Protein AF-A0A0E3WUY2-F1 (afdb_monomer_lite)

Foldseek 3Di:
DDQLVLVQVQCVLVPNHGDDSVVSNVVVVQWDDKDFDDDPNHTQWIWTWHDDLADDIDTDDTTGRPVRPPVCVSVVSVVVVVVVVCVSVVHDDPPPPPPDDD

InterPro domains:
  IPR000182 GNAT domain [PF13508] (35-84)
  IPR000182 GNAT domain [PS51186] (1-102)
  IPR016181 Acyl-CoA N-acyltransferase [SSF55729] (3-85)
  IPR053144 Putative Acetyltransferase Butenolide Biosynthesis [PTHR43233] (15-86)

Sequence (102 aa):
MPDVEEYQKLRAEVGWGTKNSEAIRLALNNSLFSIYVMSENNIIDFGRVIGDRGIYLYIQDIIVLPEFQGHGIGKHIMCAVMNYFNFKAGSPLPRSEATGGG

Organism: NCBI:txid1434110

Radius of gyration: 15.59 Å; chains: 1; bounding box: 39×24×40 Å

pLDDT: mean 90.4, std 14.83, range [40.31, 98.56]

Secondary structure (DSSP, 8-state):
---HHHHHHHHHHTT-----HHHHHHHHHT-SEEE--EETTEE-EEEEEEE-SSS-EEEEEEEE-GGGTTSSHHHHHHHHHHHHHHHHHTS--PPP------

Structure (mmCIF, N/CA/C/O backbone):
data_AF-A0A0E3WUY2-F1
#
_entry.id   AF-A0A0E3WUY2-F1
#
loop_
_atom_site.group_PDB
_atom_site.id
_atom_site.type_symbol
_atom_site.label_atom_id
_atom_site.label_alt_id
_atom_site.label_comp_id
_atom_site.label_asym_id
_atom_site.label_entity_id
_atom_site.label_seq_id
_atom_site.pdbx_PDB_ins_code
_atom_site.Cartn_x
_atom_site.Cartn_y
_atom_site.Cartn_z
_atom_site.occupancy
_atom_site.B_iso_or_equiv
_atom_site.auth_seq_id
_atom_site.auth_comp_id
_atom_site.auth_asym_id
_atom_site.auth_atom_id
_atom_site.pdbx_PDB_model_num
ATOM 1 N N . MET A 1 1 ? 5.801 6.011 3.808 1.00 94.25 1 MET A N 1
ATOM 2 C CA . MET A 1 1 ? 5.447 4.577 3.871 1.00 94.25 1 MET A CA 1
ATOM 3 C C . MET A 1 1 ? 5.147 4.297 5.332 1.00 94.25 1 MET A C 1
ATOM 5 O O . MET A 1 1 ? 5.903 4.843 6.131 1.00 94.25 1 MET A O 1
ATOM 9 N N . PRO A 1 2 ? 4.100 3.532 5.681 1.00 96.06 2 PRO A N 1
ATOM 10 C CA . PRO A 1 2 ? 3.913 3.060 7.047 1.00 96.06 2 PRO A CA 1
ATOM 11 C C . PRO A 1 2 ? 5.115 2.236 7.502 1.00 96.06 2 PRO A C 1
ATOM 13 O O . PRO A 1 2 ? 5.780 1.596 6.678 1.00 96.06 2 PRO A O 1
ATOM 16 N N . ASP A 1 3 ? 5.368 2.206 8.800 1.00 96.94 3 ASP A N 1
ATOM 17 C CA . ASP A 1 3 ? 6.223 1.185 9.383 1.00 96.94 3 ASP A CA 1
ATOM 18 C C . ASP A 1 3 ? 5.508 -0.182 9.464 1.00 96.94 3 ASP A C 1
ATOM 20 O O . ASP A 1 3 ? 4.378 -0.381 9.000 1.00 96.94 3 ASP A O 1
ATOM 24 N N . VAL A 1 4 ? 6.209 -1.179 10.006 1.00 97.94 4 VAL A N 1
ATOM 25 C CA . VAL A 1 4 ? 5.690 -2.548 10.114 1.00 97.94 4 VAL A CA 1
ATOM 26 C C . VAL A 1 4 ? 4.470 -2.620 11.033 1.00 97.94 4 VAL A C 1
ATOM 28 O O . VAL A 1 4 ? 3.549 -3.387 10.748 1.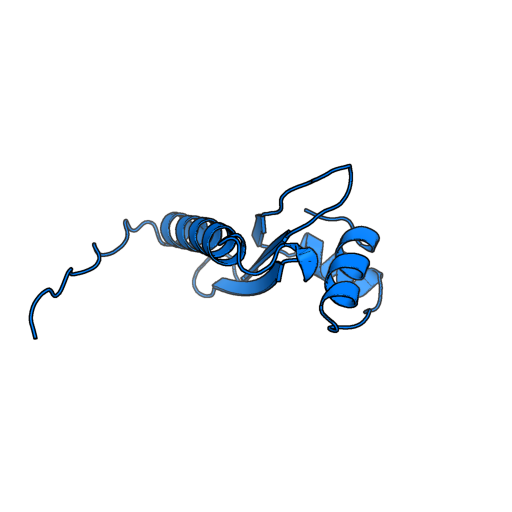00 97.94 4 VAL A O 1
ATOM 31 N N . GLU A 1 5 ? 4.466 -1.864 12.127 1.00 97.06 5 GLU A N 1
ATOM 32 C CA . GLU A 1 5 ? 3.402 -1.894 13.125 1.00 97.06 5 GLU A CA 1
ATOM 33 C C . GLU A 1 5 ? 2.150 -1.191 12.594 1.00 97.06 5 GLU A C 1
ATOM 35 O O . GLU A 1 5 ? 1.054 -1.748 12.655 1.00 97.06 5 GLU A O 1
ATOM 40 N N . GLU A 1 6 ? 2.317 -0.019 11.985 1.00 97.31 6 GLU A N 1
ATOM 41 C CA . GLU A 1 6 ? 1.251 0.733 11.326 1.00 97.31 6 GLU A CA 1
ATOM 42 C C . GLU A 1 6 ? 0.587 -0.092 10.215 1.00 97.31 6 GLU A C 1
ATOM 44 O O . GLU A 1 6 ? -0.640 -0.197 10.151 1.00 97.31 6 GLU A O 1
ATOM 49 N N . TYR A 1 7 ? 1.379 -0.760 9.370 1.00 97.62 7 TYR A N 1
ATOM 50 C CA . TYR A 1 7 ? 0.837 -1.619 8.319 1.00 97.62 7 TYR A CA 1
ATOM 51 C C . TYR A 1 7 ? 0.131 -2.865 8.875 1.00 97.62 7 TYR A C 1
ATOM 53 O O . TYR A 1 7 ? -0.894 -3.282 8.331 1.00 97.62 7 TYR A O 1
ATOM 61 N N . GLN A 1 8 ? 0.630 -3.465 9.964 1.00 97.19 8 GLN A N 1
ATOM 62 C CA . GLN A 1 8 ? -0.083 -4.563 10.630 1.00 97.19 8 GLN A CA 1
ATOM 63 C C . GLN A 1 8 ? -1.434 -4.114 11.180 1.00 97.19 8 GLN A C 1
ATOM 65 O O . GLN A 1 8 ? -2.417 -4.830 10.978 1.00 97.19 8 GLN A O 1
ATOM 70 N N . LYS A 1 9 ? -1.492 -2.939 11.819 1.00 96.25 9 LYS A N 1
ATOM 71 C CA . L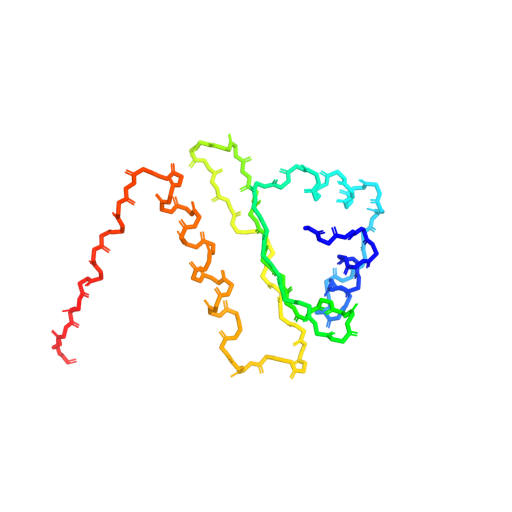YS A 1 9 ? -2.737 -2.351 12.330 1.00 96.25 9 LYS A CA 1
ATOM 72 C C . LYS A 1 9 ? -3.744 -2.161 11.200 1.00 96.25 9 LYS A C 1
ATOM 74 O O . LYS A 1 9 ? -4.822 -2.740 11.255 1.00 96.25 9 LYS A O 1
ATOM 79 N N . LEU A 1 10 ? -3.349 -1.495 10.114 1.00 97.38 10 LEU A N 1
ATOM 80 C CA . LEU A 1 10 ? -4.206 -1.285 8.939 1.00 97.38 10 LEU A CA 1
ATOM 81 C C . LEU A 1 10 ? -4.810 -2.584 8.396 1.00 97.38 10 LEU A C 1
ATOM 83 O O . LEU A 1 10 ? -6.003 -2.646 8.113 1.00 97.38 10 LEU A O 1
ATOM 87 N N . ARG A 1 11 ? -3.997 -3.639 8.259 1.00 97.25 11 ARG A N 1
ATOM 88 C CA . ARG A 1 11 ? -4.470 -4.951 7.795 1.00 97.25 11 ARG A CA 1
ATOM 89 C C . ARG A 1 11 ? -5.444 -5.603 8.769 1.00 97.25 11 ARG A C 1
ATOM 91 O O . ARG A 1 11 ? -6.394 -6.244 8.324 1.00 97.25 11 ARG A O 1
ATOM 98 N N . ALA A 1 12 ? -5.181 -5.501 10.069 1.00 96.62 12 ALA A N 1
ATOM 99 C CA . ALA A 1 12 ? -6.035 -6.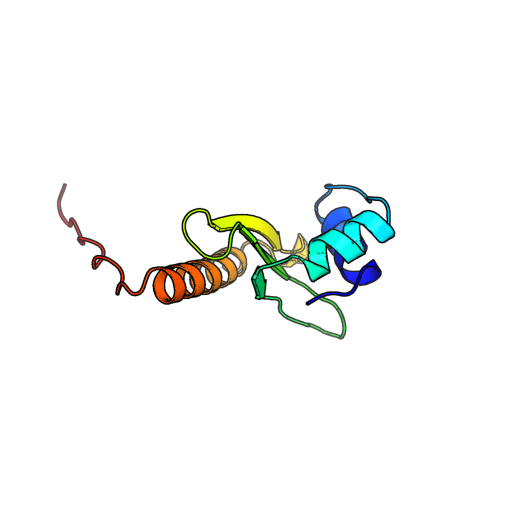083 11.094 1.00 96.62 12 ALA A CA 1
ATOM 100 C C . ALA A 1 12 ? -7.424 -5.427 11.094 1.00 96.62 12 ALA A C 1
ATOM 102 O O . ALA A 1 12 ? -8.418 -6.150 11.068 1.00 96.62 12 ALA A O 1
ATOM 103 N N . GLU A 1 13 ? -7.485 -4.096 11.007 1.00 96.12 13 GLU A N 1
ATOM 104 C CA . GLU A 1 13 ? -8.737 -3.322 11.011 1.00 96.12 13 GLU A CA 1
ATOM 105 C C . GLU A 1 13 ? -9.671 -3.654 9.837 1.00 96.12 13 GLU A C 1
ATOM 107 O O . GLU A 1 13 ? -10.892 -3.594 9.963 1.00 96.12 13 GLU A O 1
ATOM 112 N N . VAL A 1 14 ? -9.120 -4.063 8.689 1.00 96.06 14 VAL A N 1
ATOM 113 C CA . VAL A 1 14 ? -9.916 -4.511 7.528 1.00 96.06 14 VAL A CA 1
ATOM 114 C C . VAL A 1 14 ? -10.057 -6.033 7.425 1.00 96.06 14 VAL A C 1
ATOM 116 O O . VAL A 1 14 ? -10.459 -6.559 6.388 1.00 96.06 14 VAL A O 1
ATOM 119 N N . GLY A 1 15 ? -9.718 -6.770 8.487 1.00 96.56 15 GLY A N 1
ATOM 120 C CA . GLY A 1 15 ? -9.914 -8.219 8.566 1.00 96.56 15 GLY A CA 1
ATOM 121 C C . GLY A 1 15 ? -8.929 -9.057 7.742 1.00 96.56 15 GLY A C 1
ATOM 122 O O . GLY A 1 15 ? -9.169 -10.238 7.507 1.00 96.56 15 GLY A O 1
ATOM 123 N N . TRP A 1 16 ? -7.803 -8.490 7.300 1.00 96.06 16 TRP A N 1
ATOM 124 C CA . TRP A 1 16 ? -6.779 -9.204 6.516 1.00 96.06 16 TRP A CA 1
ATOM 125 C C . TRP A 1 16 ? -5.747 -9.948 7.374 1.00 96.06 16 TRP A C 1
ATOM 127 O O . TRP A 1 16 ? -4.850 -10.613 6.831 1.00 96.06 16 TRP A O 1
ATOM 137 N N . GLY A 1 17 ? -5.853 -9.812 8.698 1.00 94.31 17 GLY A N 1
ATOM 138 C CA . GLY A 1 17 ? -4.980 -10.438 9.684 1.00 94.31 17 GLY A CA 1
ATOM 139 C C . GLY A 1 17 ? -3.530 -9.945 9.645 1.00 94.31 17 GLY A C 1
ATOM 140 O O . GLY A 1 17 ? -3.122 -9.120 8.818 1.00 94.31 17 GLY A O 1
ATOM 141 N N . THR A 1 18 ? -2.722 -10.490 10.551 1.00 92.69 18 THR A N 1
ATOM 142 C CA . THR A 1 18 ? -1.300 -10.159 10.679 1.00 92.69 18 THR A CA 1
ATOM 143 C C . THR A 1 18 ? -0.424 -11.062 9.807 1.00 92.69 18 THR A C 1
ATOM 145 O O . THR A 1 18 ? -0.834 -12.119 9.316 1.00 92.69 18 THR A O 1
ATOM 148 N N . LYS A 1 19 ? 0.810 -10.619 9.565 1.00 95.00 19 LYS A N 1
ATOM 149 C CA . LYS A 1 19 ? 1.852 -11.379 8.862 1.00 95.00 19 LYS A CA 1
ATOM 150 C C . LYS A 1 19 ? 3.162 -11.247 9.632 1.00 95.00 19 LYS A C 1
ATOM 152 O O . LYS A 1 19 ? 3.298 -10.382 10.490 1.00 95.00 19 LYS A O 1
ATOM 157 N N . ASN A 1 20 ? 4.128 -12.100 9.306 1.00 97.38 20 ASN A N 1
ATOM 158 C CA . ASN A 1 20 ? 5.471 -12.015 9.867 1.00 97.38 20 ASN A CA 1
ATOM 159 C C . ASN A 1 20 ? 6.088 -10.620 9.614 1.00 97.38 20 ASN A C 1
ATOM 161 O O . ASN A 1 20 ? 6.092 -10.141 8.478 1.00 97.38 20 ASN A O 1
ATOM 165 N N . SER A 1 21 ? 6.622 -9.997 10.668 1.00 97.62 21 SER A N 1
ATOM 166 C CA . SER A 1 21 ? 7.159 -8.630 10.644 1.00 97.62 21 SER A CA 1
ATOM 167 C C . SER A 1 21 ? 8.304 -8.434 9.648 1.00 97.62 21 SER A C 1
ATOM 169 O O . SER A 1 21 ? 8.358 -7.404 8.979 1.00 97.62 21 SER A O 1
ATOM 171 N N . GLU A 1 22 ? 9.182 -9.425 9.483 1.00 98.19 22 GLU A N 1
ATOM 172 C CA . GLU A 1 22 ? 10.283 -9.351 8.516 1.00 98.19 22 GLU A CA 1
ATOM 173 C C . GLU A 1 22 ? 9.781 -9.420 7.076 1.00 98.19 22 GLU A C 1
ATOM 175 O O . GLU A 1 22 ? 10.233 -8.661 6.217 1.00 98.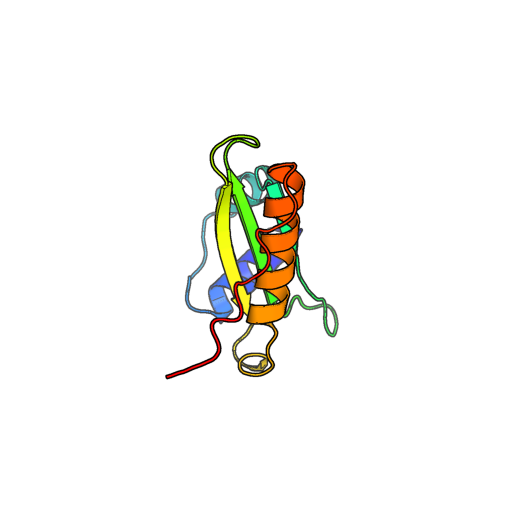19 22 GLU A O 1
ATOM 180 N N . ALA A 1 23 ? 8.785 -10.270 6.815 1.00 97.88 23 ALA A N 1
ATOM 181 C CA . ALA A 1 23 ? 8.143 -10.333 5.506 1.00 97.88 23 ALA A CA 1
ATOM 182 C C . ALA A 1 23 ? 7.439 -9.011 5.157 1.00 97.88 23 ALA A C 1
ATOM 184 O O . ALA A 1 23 ? 7.523 -8.551 4.018 1.00 97.88 23 ALA A O 1
ATOM 185 N N . ILE A 1 24 ? 6.789 -8.372 6.136 1.00 98.19 24 ILE A N 1
ATOM 186 C CA . ILE A 1 24 ? 6.193 -7.042 5.965 1.00 98.19 24 ILE A CA 1
ATOM 187 C C . ILE A 1 24 ? 7.272 -6.006 5.659 1.00 98.19 24 ILE A C 1
ATOM 189 O O . ILE A 1 24 ? 7.156 -5.297 4.663 1.00 98.19 24 ILE A O 1
ATOM 193 N N . ARG A 1 25 ? 8.333 -5.940 6.471 1.00 98.44 25 ARG A N 1
ATOM 194 C CA . ARG A 1 25 ? 9.442 -4.997 6.280 1.00 98.44 25 ARG A CA 1
ATOM 195 C C . ARG A 1 25 ? 10.024 -5.102 4.872 1.00 98.44 25 ARG A C 1
ATOM 197 O O . ARG A 1 25 ? 10.188 -4.092 4.191 1.00 98.44 25 ARG A O 1
ATOM 204 N N . LEU A 1 26 ? 10.276 -6.328 4.409 1.00 98.31 26 LEU A N 1
ATOM 205 C CA . LEU A 1 26 ? 10.757 -6.593 3.056 1.00 98.31 26 LEU A CA 1
ATOM 206 C C . LEU A 1 26 ? 9.750 -6.138 1.987 1.00 98.31 26 LEU A C 1
ATOM 208 O O . LEU A 1 26 ? 10.136 -5.492 1.014 1.00 98.31 26 LEU A O 1
ATOM 212 N N . ALA A 1 27 ? 8.464 -6.452 2.158 1.00 97.88 27 ALA A N 1
ATOM 213 C CA . ALA A 1 27 ? 7.420 -6.074 1.208 1.00 97.88 27 ALA A CA 1
ATOM 214 C C . ALA A 1 27 ? 7.260 -4.549 1.088 1.00 97.88 27 ALA A C 1
ATOM 216 O O . ALA A 1 27 ? 7.145 -4.031 -0.025 1.00 97.88 27 ALA A O 1
ATOM 217 N N . LEU A 1 28 ? 7.280 -3.826 2.211 1.00 98.06 28 LEU A N 1
ATOM 218 C CA . LEU A 1 28 ? 7.186 -2.366 2.237 1.00 98.06 28 LEU A CA 1
ATOM 219 C C . LEU A 1 28 ? 8.417 -1.724 1.581 1.00 98.06 28 LEU A C 1
ATOM 221 O O . LEU A 1 28 ? 8.255 -0.874 0.708 1.00 98.06 28 LEU A O 1
ATOM 225 N N . ASN A 1 29 ? 9.628 -2.201 1.893 1.00 97.81 29 ASN A N 1
ATOM 226 C CA . ASN A 1 29 ? 10.868 -1.708 1.277 1.00 97.81 29 ASN A CA 1
ATOM 227 C C . ASN A 1 29 ? 10.924 -1.926 -0.244 1.00 97.81 29 ASN A C 1
ATOM 229 O O . ASN A 1 29 ? 11.491 -1.107 -0.963 1.00 97.81 29 ASN A O 1
ATOM 233 N N . ASN A 1 30 ? 10.324 -3.009 -0.743 1.00 97.62 30 ASN A N 1
ATOM 234 C CA . ASN A 1 30 ? 10.287 -3.325 -2.175 1.00 97.62 30 ASN A CA 1
ATOM 235 C C . ASN A 1 30 ? 9.109 -2.682 -2.923 1.00 97.62 30 ASN A C 1
ATOM 237 O O . ASN A 1 30 ? 8.922 -2.924 -4.117 1.00 97.62 30 ASN A O 1
ATOM 241 N N . SER A 1 31 ? 8.299 -1.871 -2.246 1.00 98.19 31 SER A N 1
ATOM 242 C CA . SER A 1 31 ? 7.159 -1.210 -2.876 1.00 98.19 31 SER A CA 1
ATOM 243 C C . SER A 1 31 ? 7.603 -0.050 -3.760 1.00 98.19 31 SER A C 1
ATOM 245 O O . SER A 1 31 ? 8.598 0.624 -3.501 1.00 98.19 31 SER A O 1
ATOM 247 N N . LEU A 1 32 ? 6.859 0.179 -4.839 1.00 97.56 32 LEU A N 1
ATOM 248 C CA . LEU A 1 32 ? 7.205 1.178 -5.849 1.00 97.56 32 LEU A CA 1
ATOM 249 C C . LEU A 1 32 ? 6.606 2.550 -5.557 1.00 97.56 32 LEU A C 1
ATOM 251 O O . LEU A 1 32 ? 7.190 3.573 -5.919 1.00 97.56 32 LEU A O 1
ATOM 255 N N . PHE A 1 33 ? 5.428 2.557 -4.944 1.00 97.69 33 PHE A N 1
ATOM 256 C CA . PHE A 1 33 ? 4.697 3.753 -4.564 1.00 97.69 33 PHE A CA 1
ATOM 257 C C . PHE A 1 33 ? 3.739 3.423 -3.423 1.00 97.69 33 PHE A C 1
ATOM 259 O O . PHE A 1 33 ? 3.206 2.313 -3.348 1.00 97.69 33 PHE A O 1
ATOM 266 N N . SER A 1 34 ? 3.516 4.398 -2.548 1.00 97.94 34 SER A N 1
ATOM 267 C CA . SER A 1 34 ? 2.486 4.330 -1.521 1.00 97.94 34 SER A CA 1
ATOM 268 C C . SER A 1 34 ? 1.888 5.704 -1.267 1.00 97.94 34 SER A C 1
ATOM 270 O O . SER A 1 34 ? 2.617 6.695 -1.322 1.00 97.94 34 SER A O 1
ATOM 272 N N . ILE A 1 35 ? 0.621 5.744 -0.881 1.00 98.25 35 ILE A N 1
ATOM 273 C CA . ILE A 1 35 ? -0.067 6.941 -0.400 1.00 98.25 35 ILE A CA 1
ATOM 274 C C . ILE A 1 35 ? -0.845 6.601 0.868 1.00 98.25 35 ILE A C 1
ATOM 276 O O . ILE A 1 35 ? -1.333 5.483 1.003 1.00 98.25 35 ILE A O 1
ATOM 280 N N . TYR A 1 36 ? -0.918 7.551 1.792 1.00 97.38 36 TYR A N 1
ATOM 281 C CA . TYR A 1 36 ? -1.754 7.475 2.981 1.00 97.38 36 TYR A CA 1
ATOM 282 C C . TYR A 1 36 ? -2.001 8.868 3.556 1.00 97.38 36 TYR A C 1
ATOM 284 O O . TYR A 1 36 ? -1.249 9.809 3.284 1.00 97.38 36 TYR A O 1
ATOM 292 N N . VAL A 1 37 ? -3.027 8.963 4.387 1.00 94.81 37 VAL A N 1
ATOM 293 C CA . VAL A 1 37 ? -3.435 10.118 5.171 1.00 94.81 37 VAL A CA 1
ATOM 294 C C . VAL A 1 37 ? -3.267 9.785 6.648 1.00 94.81 37 VAL A C 1
ATOM 296 O O . VAL A 1 37 ? -3.689 8.730 7.122 1.00 94.81 37 VAL A O 1
ATOM 299 N N . MET A 1 38 ? -2.654 10.722 7.369 1.00 93.12 38 MET A N 1
ATOM 300 C CA . MET A 1 38 ? -2.563 10.704 8.824 1.00 93.12 38 MET A CA 1
ATOM 301 C C . MET A 1 38 ? -3.698 11.542 9.413 1.00 93.12 38 MET A C 1
ATOM 303 O O . MET A 1 38 ? -3.876 12.694 9.017 1.00 93.12 38 MET A O 1
ATOM 307 N N . SER A 1 39 ? -4.412 10.996 10.390 1.00 90.62 39 SER A N 1
ATOM 308 C CA . SER A 1 39 ? -5.353 11.723 11.241 1.00 90.62 39 SER A CA 1
ATOM 309 C C . SER A 1 39 ? -5.055 11.384 12.695 1.00 90.62 39 SER A C 1
ATOM 311 O O . SER A 1 39 ? -4.945 10.208 13.030 1.00 90.62 39 SER A O 1
ATOM 313 N N . GLU A 1 40 ? -4.867 12.398 13.543 1.00 89.44 40 GLU A N 1
ATOM 314 C CA . GLU A 1 40 ? -4.597 12.224 14.983 1.00 89.44 40 GLU A CA 1
ATOM 315 C C . GLU A 1 40 ? -3.524 11.159 15.283 1.00 89.44 40 GLU A C 1
ATOM 317 O O . GLU A 1 40 ? -3.694 10.281 16.124 1.00 89.44 40 GLU A O 1
ATOM 322 N N . ASN A 1 41 ? -2.408 11.222 14.549 1.00 89.06 41 ASN A N 1
ATOM 323 C CA . ASN A 1 41 ? -1.268 10.303 14.645 1.00 89.06 41 ASN A CA 1
ATOM 324 C C . ASN A 1 41 ? -1.534 8.855 14.191 1.00 89.06 41 ASN A C 1
ATOM 326 O O . ASN A 1 41 ? -0.661 8.010 14.368 1.00 89.06 41 ASN A O 1
ATOM 330 N N . ASN A 1 42 ? -2.665 8.573 13.544 1.00 91.81 42 ASN A N 1
ATOM 331 C CA . ASN A 1 42 ? -2.965 7.270 12.954 1.00 91.81 42 ASN A CA 1
ATOM 332 C C . ASN A 1 42 ? -3.105 7.361 11.436 1.00 91.81 42 ASN A C 1
ATOM 334 O O . ASN A 1 42 ? -3.608 8.348 10.899 1.00 91.81 42 ASN A O 1
ATOM 338 N N . ILE A 1 43 ? -2.696 6.304 10.740 1.00 97.06 43 ILE A N 1
ATOM 339 C CA . ILE A 1 43 ? -2.992 6.160 9.318 1.00 97.06 43 ILE A CA 1
ATOM 340 C C . ILE A 1 43 ? -4.444 5.705 9.164 1.00 97.06 43 ILE A C 1
ATOM 342 O O . ILE A 1 43 ? -4.817 4.669 9.708 1.00 97.06 43 ILE A O 1
ATOM 346 N N . ILE A 1 44 ? -5.241 6.455 8.400 1.00 96.62 44 ILE A N 1
ATOM 347 C CA . ILE A 1 44 ? -6.672 6.159 8.192 1.00 96.62 44 ILE A CA 1
ATOM 348 C C . ILE A 1 44 ? -6.974 5.501 6.839 1.00 96.62 44 ILE A C 1
ATOM 350 O O . ILE A 1 44 ? -8.041 4.916 6.635 1.00 96.62 44 ILE A O 1
ATOM 354 N N . ASP A 1 45 ? -6.035 5.592 5.901 1.00 97.56 45 ASP A N 1
ATOM 355 C CA . ASP A 1 45 ? -6.128 5.006 4.572 1.00 97.56 45 ASP A CA 1
ATOM 356 C C . ASP A 1 45 ? -4.740 4.571 4.076 1.00 97.56 45 ASP A C 1
ATOM 358 O O . ASP A 1 45 ? -3.710 5.023 4.569 1.00 97.56 45 ASP A O 1
ATOM 362 N N . PHE A 1 46 ? -4.679 3.641 3.129 1.00 98.44 46 PHE A N 1
ATOM 363 C CA . PHE A 1 46 ? -3.409 3.208 2.562 1.00 98.44 46 PHE A CA 1
ATOM 364 C C . PHE A 1 46 ? -3.575 2.662 1.149 1.00 98.44 46 PHE A C 1
ATOM 366 O O . PHE A 1 46 ? -4.350 1.740 0.903 1.00 98.44 46 PHE A O 1
ATOM 373 N N . GLY A 1 47 ? -2.803 3.212 0.219 1.00 98.38 47 GLY A N 1
ATOM 374 C CA . GLY A 1 47 ? -2.621 2.691 -1.128 1.00 98.38 47 GLY A CA 1
ATOM 375 C C . GLY A 1 47 ? -1.187 2.240 -1.343 1.00 98.38 47 GLY A C 1
ATOM 376 O O . GLY A 1 47 ? -0.263 2.969 -0.981 1.00 98.38 47 GLY A O 1
ATOM 377 N N . ARG A 1 48 ? -0.977 1.083 -1.979 1.00 98.56 48 ARG A N 1
ATOM 378 C CA . ARG A 1 48 ? 0.365 0.575 -2.298 1.00 98.56 48 ARG A CA 1
ATOM 379 C C . ARG A 1 48 ? 0.442 -0.064 -3.675 1.00 98.56 48 ARG A C 1
ATOM 381 O O . ARG A 1 48 ? -0.423 -0.844 -4.066 1.00 98.56 48 ARG A O 1
ATOM 388 N N . VAL A 1 49 ? 1.535 0.227 -4.373 1.00 98.44 49 VAL A N 1
ATOM 389 C CA . VAL A 1 49 ? 1.878 -0.327 -5.685 1.00 98.44 49 VAL A CA 1
ATOM 390 C C . VAL A 1 49 ? 3.160 -1.144 -5.593 1.00 98.44 49 VAL A C 1
ATOM 392 O O . VAL A 1 49 ? 4.145 -0.713 -4.986 1.00 98.44 49 VAL A O 1
ATOM 395 N N . ILE A 1 50 ? 3.169 -2.286 -6.275 1.00 98.31 50 ILE A N 1
ATOM 396 C CA . ILE A 1 50 ? 4.348 -3.135 -6.490 1.00 98.31 50 ILE A CA 1
ATOM 397 C C . ILE A 1 50 ? 4.550 -3.395 -7.987 1.00 98.31 50 ILE A C 1
ATOM 399 O O . ILE A 1 50 ? 3.681 -3.075 -8.797 1.00 98.31 50 ILE A O 1
ATOM 403 N N . GLY A 1 51 ? 5.684 -3.979 -8.367 1.00 96.38 51 GLY A N 1
ATOM 404 C CA . GLY A 1 51 ? 5.943 -4.331 -9.760 1.00 96.38 51 GLY A CA 1
ATOM 405 C C . GLY A 1 51 ? 7.423 -4.398 -10.110 1.00 96.38 51 GLY A C 1
ATOM 406 O O . GLY A 1 51 ? 8.285 -4.381 -9.232 1.00 96.38 51 GLY A O 1
ATOM 407 N N . ASP A 1 52 ? 7.706 -4.410 -11.407 1.00 94.81 52 ASP A N 1
ATOM 408 C CA . ASP A 1 52 ? 9.053 -4.536 -11.979 1.00 94.81 52 ASP A CA 1
ATOM 409 C C . ASP A 1 52 ? 9.689 -3.192 -12.384 1.00 94.81 52 ASP A C 1
ATOM 411 O O . ASP A 1 52 ? 10.773 -3.161 -12.962 1.00 94.81 52 ASP A O 1
ATOM 415 N N . ARG A 1 53 ? 9.033 -2.070 -12.051 1.00 88.94 53 ARG A N 1
ATOM 416 C CA . ARG A 1 53 ? 9.447 -0.691 -12.390 1.00 88.94 53 ARG A CA 1
ATOM 417 C C . ARG A 1 53 ? 9.392 -0.362 -13.888 1.00 88.94 53 ARG A C 1
ATOM 419 O O . ARG A 1 53 ? 9.830 0.730 -14.250 1.00 88.94 53 ARG A O 1
ATOM 426 N N . GLY A 1 54 ? 8.849 -1.250 -14.717 1.00 86.69 54 GLY A N 1
ATOM 427 C CA . GLY A 1 54 ? 8.743 -1.085 -16.159 1.00 86.69 54 GLY A CA 1
ATOM 428 C C . GLY A 1 54 ? 7.381 -1.532 -16.671 1.00 86.69 54 GLY A C 1
ATOM 429 O O . GLY A 1 54 ? 6.467 -0.721 -16.777 1.00 86.69 54 GLY A O 1
ATOM 430 N N . ILE A 1 55 ? 7.267 -2.812 -17.015 1.00 89.38 55 ILE A N 1
ATOM 431 C CA . ILE A 1 55 ? 6.140 -3.354 -17.778 1.00 89.38 55 ILE A CA 1
ATOM 432 C C . ILE A 1 55 ? 4.957 -3.672 -16.864 1.00 89.38 55 ILE A C 1
ATOM 434 O O . ILE A 1 55 ? 3.815 -3.364 -17.200 1.00 89.38 55 ILE A O 1
ATOM 438 N N . TYR A 1 56 ? 5.219 -4.281 -15.708 1.00 93.88 56 TYR A N 1
ATOM 439 C CA . TYR A 1 56 ? 4.177 -4.782 -14.823 1.00 93.88 56 TYR A CA 1
ATOM 440 C C . TYR A 1 56 ? 4.123 -3.979 -13.531 1.00 93.88 56 TYR A C 1
ATOM 442 O O . TYR A 1 56 ? 5.016 -4.054 -12.684 1.00 93.88 56 TYR A O 1
ATOM 450 N N . LEU A 1 57 ? 3.021 -3.251 -13.360 1.00 95.62 57 LEU A N 1
ATOM 451 C CA . LEU A 1 57 ? 2.675 -2.538 -12.137 1.00 95.62 57 LEU A CA 1
ATOM 452 C C . LEU A 1 57 ? 1.344 -3.073 -11.610 1.00 95.62 57 LEU A C 1
ATOM 454 O O . LEU A 1 57 ? 0.376 -3.194 -12.358 1.00 95.62 57 LEU A O 1
ATOM 458 N N . TYR A 1 58 ? 1.293 -3.368 -10.315 1.00 96.81 58 TYR A N 1
ATOM 459 C CA . TYR A 1 58 ? 0.115 -3.906 -9.648 1.00 96.81 58 TYR A CA 1
ATOM 460 C C . TYR A 1 58 ? -0.286 -3.017 -8.487 1.00 96.81 58 TYR A C 1
ATOM 462 O O . TYR A 1 58 ? 0.545 -2.600 -7.676 1.00 96.81 58 TYR A O 1
ATOM 470 N N . ILE A 1 59 ? -1.586 -2.784 -8.383 1.00 97.88 59 ILE A N 1
ATOM 471 C CA . ILE A 1 59 ? -2.201 -2.261 -7.173 1.00 97.88 59 ILE A CA 1
ATOM 472 C C . ILE A 1 59 ? -2.242 -3.421 -6.181 1.00 97.88 59 ILE A C 1
ATOM 474 O O . ILE A 1 59 ? -2.875 -4.438 -6.456 1.00 97.88 59 ILE A O 1
ATOM 478 N N . GLN A 1 60 ? -1.530 -3.295 -5.066 1.00 97.50 60 GLN A N 1
ATOM 479 C CA . GLN A 1 60 ? -1.412 -4.372 -4.088 1.00 97.50 60 GLN A CA 1
ATOM 480 C C . GLN A 1 60 ? -2.359 -4.174 -2.909 1.00 97.50 60 GLN A C 1
ATOM 482 O O . GLN A 1 60 ? -3.084 -5.099 -2.555 1.00 97.50 60 GLN A O 1
ATOM 487 N N . ASP A 1 61 ? -2.348 -2.984 -2.309 1.00 97.19 61 ASP A N 1
ATOM 488 C CA . ASP A 1 61 ? -3.189 -2.674 -1.155 1.00 97.19 61 ASP A CA 1
ATOM 489 C C . ASP A 1 61 ? -4.000 -1.412 -1.445 1.00 97.19 61 ASP A C 1
ATOM 491 O O . ASP A 1 61 ? -3.445 -0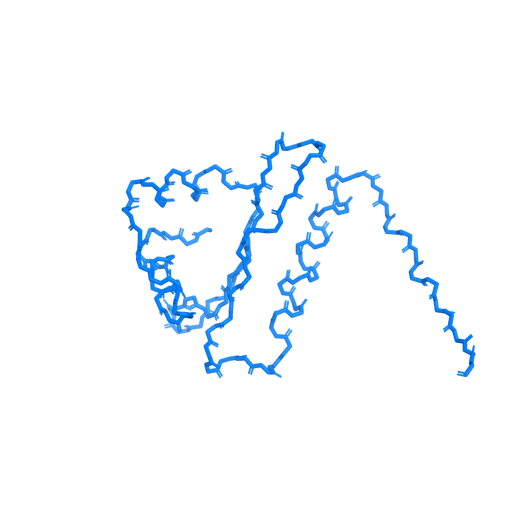.411 -1.902 1.00 97.19 61 ASP A O 1
ATOM 495 N N . ILE A 1 62 ? -5.302 -1.482 -1.172 1.00 97.50 62 ILE A N 1
ATOM 496 C CA . ILE A 1 62 ? -6.224 -0.349 -1.088 1.00 97.50 62 ILE A CA 1
ATOM 497 C C . ILE A 1 62 ? -7.023 -0.564 0.192 1.00 97.50 62 ILE A C 1
ATOM 499 O O . ILE A 1 62 ? -7.898 -1.426 0.253 1.00 97.50 62 ILE A O 1
ATOM 503 N N . ILE A 1 63 ? -6.667 0.183 1.226 1.00 97.81 63 ILE A N 1
ATOM 504 C CA . ILE A 1 63 ? -7.223 0.074 2.568 1.00 97.81 63 ILE A CA 1
ATOM 505 C C . ILE A 1 63 ? -7.829 1.428 2.922 1.00 97.81 63 ILE A C 1
ATOM 507 O O . ILE A 1 63 ? -7.196 2.465 2.750 1.00 97.81 63 ILE A O 1
ATOM 511 N N . VAL A 1 64 ? -9.057 1.411 3.425 1.00 97.75 64 VAL A N 1
ATOM 512 C CA . VAL A 1 64 ? -9.686 2.545 4.107 1.00 97.75 64 VAL A CA 1
ATOM 513 C C . VAL A 1 64 ? -10.267 1.973 5.386 1.00 97.75 64 VAL A C 1
ATOM 515 O O . VAL A 1 64 ? -11.035 1.006 5.315 1.00 97.75 64 VAL A O 1
ATOM 518 N N . LEU A 1 65 ? -9.878 2.527 6.534 1.00 96.69 65 LEU A N 1
ATOM 519 C CA . LEU A 1 65 ? -10.394 2.070 7.821 1.00 96.69 65 LEU A CA 1
ATOM 520 C C . LEU A 1 65 ? -11.934 2.145 7.836 1.00 96.69 65 LEU A C 1
ATOM 522 O O . LEU A 1 65 ? -12.484 3.097 7.272 1.00 96.69 65 LEU A O 1
ATOM 526 N N . PRO A 1 66 ? -12.638 1.166 8.441 1.00 96.00 66 PRO A N 1
ATOM 527 C CA . PRO A 1 66 ? -14.096 1.044 8.345 1.00 96.00 66 PRO A CA 1
ATOM 528 C C . PRO A 1 66 ? -14.871 2.331 8.650 1.00 96.00 66 PRO A C 1
ATOM 530 O O . PRO A 1 66 ? -15.770 2.697 7.897 1.00 96.00 66 PRO A O 1
ATOM 533 N N . GLU A 1 67 ? -14.478 3.060 9.694 1.00 95.56 67 GLU A N 1
ATOM 534 C CA . GLU A 1 67 ? -15.110 4.320 10.113 1.00 95.56 67 GLU A CA 1
ATOM 535 C C . GLU A 1 67 ? -14.997 5.469 9.092 1.00 95.56 67 GLU A C 1
ATOM 537 O O . GLU A 1 67 ? -15.818 6.384 9.101 1.00 95.56 67 GLU A O 1
ATOM 542 N N . PHE A 1 68 ? -14.033 5.407 8.170 1.00 95.31 68 PHE A N 1
ATOM 543 C CA . PHE A 1 68 ? -13.808 6.430 7.146 1.00 95.31 68 PHE A CA 1
ATOM 544 C C . PHE A 1 68 ? -14.307 6.008 5.751 1.00 95.31 68 PHE A C 1
ATOM 546 O O . PHE A 1 68 ? -14.233 6.779 4.787 1.00 95.31 68 P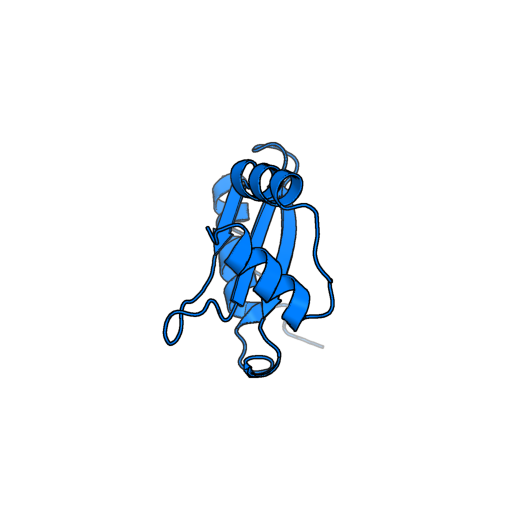HE A O 1
ATOM 553 N N . GLN A 1 69 ? -14.864 4.802 5.608 1.00 95.69 69 GLN A N 1
ATOM 554 C CA . GLN A 1 69 ? -15.430 4.325 4.344 1.00 95.69 69 GLN A CA 1
ATOM 555 C C . GLN A 1 69 ? -16.680 5.121 3.934 1.00 95.69 69 GLN A C 1
ATOM 557 O O . GLN A 1 69 ? -17.307 5.797 4.740 1.00 95.69 69 GLN A O 1
ATOM 562 N N . GLY A 1 70 ? -17.034 5.087 2.645 1.00 95.69 70 GLY A N 1
ATOM 563 C CA . GLY A 1 70 ? -18.193 5.820 2.109 1.00 95.69 70 GLY A CA 1
ATOM 564 C C . GLY A 1 70 ? -17.959 7.313 1.829 1.00 95.69 70 GLY A C 1
ATOM 565 O O . GLY A 1 70 ? -18.772 7.932 1.153 1.00 95.69 70 GLY A O 1
ATOM 566 N N . HIS A 1 71 ? -16.816 7.876 2.232 1.00 94.94 71 HIS A N 1
ATOM 567 C CA . HIS A 1 71 ? -16.494 9.304 2.066 1.00 94.94 71 HIS A CA 1
ATOM 568 C C . HIS A 1 71 ? -15.634 9.619 0.825 1.00 94.94 71 HIS A C 1
ATOM 570 O O . HIS A 1 71 ? -15.022 10.678 0.727 1.00 94.94 71 HIS A O 1
ATOM 576 N N . GLY A 1 72 ? -15.534 8.691 -0.133 1.00 95.81 72 GLY A N 1
ATOM 577 C CA . GLY A 1 72 ? -14.747 8.882 -1.362 1.00 95.81 72 GLY A CA 1
ATOM 578 C C . GLY A 1 72 ? -13.225 8.725 -1.208 1.00 95.81 72 GLY A C 1
ATOM 579 O O . GLY A 1 72 ? -12.499 8.887 -2.186 1.00 95.81 72 GLY A O 1
ATOM 580 N N . ILE A 1 73 ? -12.730 8.339 -0.031 1.00 96.12 73 ILE A N 1
ATOM 581 C CA . ILE A 1 73 ? -11.292 8.174 0.251 1.00 96.12 73 ILE A CA 1
ATOM 582 C C . ILE A 1 73 ? -10.646 7.104 -0.642 1.00 96.12 73 ILE A C 1
ATOM 584 O O . ILE A 1 73 ? -9.605 7.340 -1.250 1.00 96.12 73 ILE A O 1
ATOM 588 N N . GLY A 1 74 ? -11.309 5.959 -0.838 1.00 96.31 74 GLY A N 1
ATOM 589 C CA . GLY A 1 74 ? -10.811 4.923 -1.753 1.00 96.31 74 GLY A CA 1
ATOM 590 C C . GLY A 1 74 ? -10.654 5.428 -3.194 1.00 96.31 74 GLY A C 1
ATOM 591 O O . GLY A 1 74 ? -9.691 5.086 -3.878 1.00 96.31 74 GLY A O 1
ATOM 592 N N . LYS A 1 75 ? -11.550 6.322 -3.641 1.00 97.06 75 LYS A N 1
ATOM 593 C CA . LYS A 1 75 ? -11.436 6.980 -4.951 1.00 97.06 75 LYS A CA 1
ATOM 594 C C . LYS A 1 75 ? -10.225 7.911 -4.995 1.00 97.06 75 LYS A C 1
ATOM 596 O O . LYS A 1 75 ? -9.526 7.920 -6.001 1.00 97.06 75 LYS A O 1
ATOM 601 N N . HIS A 1 76 ? -9.954 8.653 -3.921 1.00 96.88 76 HIS A N 1
ATOM 602 C CA . HIS A 1 76 ? -8.763 9.496 -3.817 1.00 96.88 76 HIS A CA 1
ATOM 603 C C . HIS A 1 76 ? -7.467 8.675 -3.922 1.00 96.88 76 HIS A C 1
ATOM 605 O O . HIS A 1 76 ? -6.609 9.010 -4.744 1.00 96.88 76 HIS A O 1
ATOM 611 N N . ILE A 1 77 ? -7.365 7.556 -3.191 1.00 98.25 77 ILE A N 1
ATOM 612 C CA . ILE A 1 77 ? -6.231 6.626 -3.312 1.00 98.25 77 ILE A CA 1
ATOM 613 C C . ILE A 1 77 ? -6.075 6.176 -4.767 1.00 98.25 77 ILE A C 1
ATOM 615 O O . ILE A 1 77 ? -4.981 6.235 -5.332 1.00 98.25 77 ILE A O 1
ATOM 619 N N . MET A 1 78 ? -7.176 5.762 -5.397 1.00 97.88 78 MET A N 1
ATOM 620 C CA . MET A 1 78 ? -7.132 5.254 -6.761 1.00 97.88 78 MET A CA 1
ATOM 621 C C . MET A 1 78 ? -6.733 6.336 -7.772 1.00 97.88 78 MET A C 1
ATOM 623 O O . MET A 1 78 ? -5.921 6.089 -8.657 1.00 97.88 78 MET A O 1
ATOM 627 N N . CYS A 1 79 ? -7.208 7.571 -7.623 1.00 97.44 79 CYS A N 1
ATOM 628 C CA . CYS A 1 79 ? -6.745 8.682 -8.454 1.00 97.44 79 CYS A CA 1
ATOM 629 C C . CYS A 1 79 ? -5.225 8.885 -8.335 1.00 97.44 79 CYS A C 1
ATOM 631 O O . CYS A 1 79 ? -4.548 9.023 -9.354 1.00 97.44 79 CYS A O 1
ATOM 633 N N . ALA A 1 80 ? -4.671 8.842 -7.120 1.00 97.69 80 ALA A N 1
ATOM 634 C CA . ALA A 1 80 ? -3.230 8.973 -6.910 1.00 97.69 80 ALA A CA 1
ATOM 635 C C . ALA A 1 80 ? -2.433 7.814 -7.536 1.00 97.69 80 ALA A C 1
ATOM 637 O O . ALA A 1 80 ? -1.416 8.046 -8.192 1.00 97.69 80 ALA A O 1
ATOM 638 N N . VAL A 1 81 ? -2.912 6.574 -7.396 1.00 97.19 81 VAL A N 1
ATOM 639 C CA . VAL A 1 81 ? -2.272 5.395 -7.998 1.00 97.19 81 VAL A CA 1
ATOM 640 C C . VAL A 1 81 ? -2.335 5.437 -9.529 1.00 97.19 81 VAL A C 1
ATOM 642 O O . VAL A 1 81 ? -1.329 5.169 -10.185 1.00 97.19 81 VAL A O 1
ATOM 645 N N . MET A 1 82 ? -3.464 5.842 -10.119 1.00 95.62 82 MET A N 1
ATOM 646 C CA . MET A 1 82 ? -3.560 6.009 -11.574 1.00 95.62 82 MET A CA 1
ATOM 647 C C . MET A 1 82 ? -2.620 7.103 -12.078 1.00 95.62 82 MET A C 1
ATOM 649 O O . MET A 1 82 ? -1.946 6.909 -13.086 1.00 95.62 82 MET A O 1
ATOM 653 N N . ASN A 1 83 ? -2.504 8.224 -11.360 1.00 95.31 83 ASN A N 1
ATOM 654 C CA . ASN A 1 83 ? -1.537 9.270 -11.697 1.00 95.31 83 ASN A CA 1
ATOM 655 C C . ASN A 1 83 ? -0.098 8.740 -11.680 1.00 95.31 83 ASN A C 1
ATOM 657 O O . ASN A 1 83 ? 0.676 9.047 -12.588 1.00 95.31 83 ASN A O 1
ATOM 661 N N . TYR A 1 84 ? 0.246 7.897 -10.701 1.00 94.62 84 TYR A N 1
ATOM 662 C CA . TYR A 1 84 ? 1.541 7.221 -10.664 1.00 94.62 84 TYR A CA 1
ATOM 663 C C . TYR A 1 84 ? 1.758 6.311 -11.886 1.00 94.62 84 TYR A C 1
ATOM 665 O O . TYR A 1 84 ? 2.826 6.362 -12.498 1.00 94.62 84 TYR A O 1
ATOM 673 N N . PHE A 1 85 ? 0.756 5.524 -12.293 1.00 93.62 85 PHE A N 1
ATOM 674 C CA . PHE A 1 85 ? 0.849 4.674 -13.490 1.00 93.62 85 PHE A CA 1
ATOM 675 C C . PHE A 1 85 ? 1.030 5.486 -14.770 1.00 93.62 85 PHE A C 1
ATOM 677 O O . PHE A 1 85 ? 1.906 5.163 -15.566 1.00 93.62 85 PHE A O 1
ATOM 684 N N . ASN A 1 86 ? 0.274 6.568 -14.945 1.00 91.12 86 ASN A N 1
ATOM 685 C CA . ASN A 1 86 ? 0.391 7.426 -16.127 1.00 91.12 86 ASN A CA 1
ATOM 686 C C . ASN A 1 86 ? 1.777 8.063 -16.228 1.00 91.12 86 ASN A C 1
ATOM 688 O O . ASN A 1 86 ? 2.394 8.060 -17.293 1.00 91.12 86 ASN A O 1
ATOM 692 N N . PHE A 1 87 ? 2.297 8.550 -15.097 1.00 90.44 87 PHE A N 1
ATOM 693 C CA . PHE A 1 87 ? 3.658 9.066 -15.020 1.00 90.44 87 PHE A CA 1
ATOM 694 C C . PHE A 1 87 ? 4.686 8.001 -15.431 1.00 90.44 87 PHE A C 1
ATOM 696 O O . PHE A 1 87 ? 5.599 8.290 -16.202 1.00 90.44 87 PHE A O 1
ATOM 703 N N . LYS A 1 88 ? 4.521 6.755 -14.967 1.00 90.25 88 LYS A N 1
ATOM 704 C CA . LYS A 1 88 ? 5.406 5.637 -15.325 1.00 90.25 88 LYS A CA 1
ATOM 705 C C . LYS A 1 88 ? 5.281 5.185 -16.778 1.00 90.25 88 LYS A C 1
ATOM 707 O O . LYS A 1 88 ? 6.291 4.822 -17.369 1.00 90.25 88 LYS A O 1
ATOM 712 N N . ALA A 1 89 ? 4.086 5.240 -17.356 1.00 85.38 89 ALA A N 1
ATOM 713 C CA . ALA A 1 89 ? 3.829 4.873 -18.746 1.00 85.38 89 ALA A CA 1
ATOM 714 C C . ALA A 1 89 ? 4.305 5.934 -19.758 1.00 85.38 89 ALA A C 1
ATOM 716 O O . ALA A 1 89 ? 4.210 5.712 -20.965 1.00 85.38 89 ALA A O 1
ATOM 717 N N . GLY A 1 90 ? 4.761 7.108 -19.297 1.00 77.56 90 GLY A N 1
ATOM 718 C CA . GLY A 1 90 ? 5.188 8.207 -20.169 1.00 77.56 90 GLY A CA 1
ATOM 719 C C . GLY A 1 90 ? 4.080 8.739 -21.086 1.00 77.56 90 GLY A C 1
ATOM 720 O O . GLY A 1 90 ? 4.373 9.424 -22.062 1.00 77.56 90 GLY A O 1
ATOM 721 N N . SER A 1 91 ? 2.819 8.415 -20.793 1.00 64.56 91 SER A N 1
ATOM 722 C CA . SER A 1 91 ? 1.669 8.708 -21.646 1.00 64.56 91 SER A CA 1
ATOM 723 C C . SER A 1 91 ? 0.636 9.517 -20.858 1.00 64.56 91 SER A C 1
ATOM 725 O O . SER A 1 91 ? 0.270 9.110 -19.752 1.00 64.56 91 SER A O 1
ATOM 727 N N . PRO A 1 92 ? 0.123 10.645 -21.386 1.00 54.97 92 PRO A N 1
ATOM 728 C CA . PRO A 1 92 ? -1.106 11.219 -20.856 1.00 54.97 92 PRO A CA 1
ATOM 729 C C . PRO A 1 92 ? -2.243 10.210 -21.074 1.00 54.97 92 PRO A C 1
ATOM 731 O O . PRO A 1 92 ? -2.281 9.542 -22.108 1.00 54.97 92 PRO A O 1
ATOM 734 N N . LEU A 1 93 ? -3.150 10.083 -20.097 1.00 54.41 93 LEU A N 1
ATOM 735 C CA . LEU A 1 93 ? -4.337 9.226 -20.207 1.00 54.41 93 LEU A CA 1
ATOM 736 C C . LEU A 1 93 ? -5.015 9.430 -21.571 1.00 54.41 93 LEU A C 1
ATOM 738 O O . LEU A 1 93 ? -5.157 10.588 -21.990 1.00 54.41 93 LEU A O 1
ATOM 742 N N . PRO A 1 94 ? -5.528 8.375 -22.232 1.00 54.94 94 PRO A N 1
ATOM 743 C CA . PRO A 1 94 ? -6.586 8.601 -23.200 1.00 54.94 94 PRO A CA 1
ATOM 744 C C . PRO A 1 94 ? -7.691 9.371 -22.467 1.00 54.94 94 PRO A C 1
ATOM 746 O O . PRO A 1 94 ? -8.133 8.958 -21.390 1.00 54.94 94 PRO A O 1
ATOM 749 N N . ARG A 1 95 ? -8.077 10.544 -22.994 1.00 51.81 95 ARG A N 1
ATOM 750 C CA . ARG A 1 95 ? -9.233 11.281 -22.465 1.00 51.81 95 ARG A CA 1
ATOM 751 C C . ARG A 1 95 ? -10.377 10.281 -22.398 1.00 51.81 95 ARG A C 1
ATOM 753 O O . ARG A 1 95 ? -10.611 9.592 -23.387 1.00 51.81 95 ARG A O 1
ATOM 760 N N . SER A 1 96 ? -11.051 10.192 -21.251 1.00 53.00 96 SER A N 1
ATOM 761 C CA . SER A 1 96 ? -12.295 9.434 -21.169 1.00 53.00 96 SER A CA 1
ATOM 762 C C . SER A 1 96 ? -13.159 9.890 -22.337 1.00 53.00 96 SER A C 1
ATOM 764 O O . SER A 1 96 ? -13.488 11.080 -22.413 1.00 53.00 96 SER A O 1
ATOM 766 N N . GLU A 1 97 ? -13.489 8.995 -23.262 1.00 45.50 97 GLU A N 1
ATOM 767 C CA . GLU A 1 97 ? -14.599 9.277 -24.148 1.00 45.50 97 GLU A CA 1
ATOM 768 C C . GLU A 1 97 ? -15.811 9.401 -23.235 1.00 45.50 97 GLU A C 1
ATOM 770 O O . GLU A 1 97 ? -16.300 8.423 -22.670 1.00 45.50 97 GLU A O 1
ATOM 775 N N . ALA A 1 98 ? -16.248 10.641 -23.024 1.00 50.16 98 ALA A N 1
ATOM 776 C CA . ALA A 1 98 ? -17.616 10.907 -22.659 1.00 50.16 98 ALA A CA 1
ATOM 777 C C . ALA A 1 98 ? -18.460 10.407 -23.835 1.00 50.16 98 ALA A C 1
ATOM 779 O O . ALA A 1 98 ? -18.817 11.169 -24.728 1.00 50.16 98 ALA A O 1
ATOM 780 N N . THR A 1 99 ? -18.746 9.109 -23.864 1.00 48.78 99 THR A N 1
ATOM 781 C CA . THR A 1 99 ? -19.899 8.600 -24.589 1.00 48.78 99 THR A CA 1
ATOM 782 C C . THR A 1 99 ? -21.113 8.988 -23.759 1.00 48.78 99 THR A C 1
ATOM 784 O O . THR A 1 99 ? -21.599 8.270 -22.892 1.00 48.78 99 THR A O 1
ATOM 787 N N . GLY A 1 100 ? -21.547 10.229 -23.970 1.00 47.28 100 GLY A N 1
ATOM 788 C CA . GLY A 1 100 ? -22.942 10.569 -23.783 1.00 47.28 100 GLY A CA 1
ATOM 789 C C . GLY A 1 100 ? -23.782 9.845 -24.834 1.00 47.28 100 GLY A C 1
ATOM 790 O O . GLY A 1 100 ? -23.366 9.724 -25.985 1.00 47.28 100 GLY A O 1
ATOM 791 N N . GLY A 1 101 ? -24.980 9.435 -24.429 1.00 47.62 101 GLY A N 1
ATOM 792 C CA . GLY A 1 101 ? -26.090 9.141 -25.333 1.00 47.62 101 GLY A CA 1
ATOM 793 C C . GLY A 1 101 ? -26.501 7.672 -25.380 1.00 47.62 101 GLY A C 1
ATOM 794 O O . GLY A 1 101 ? -25.810 6.854 -25.982 1.00 47.62 101 GLY A O 1
ATOM 795 N N . GLY A 1 102 ? -27.672 7.388 -24.800 1.00 40.31 102 GLY A N 1
ATOM 796 C CA . GLY A 1 102 ? -28.403 6.126 -24.897 1.00 40.31 102 GLY A CA 1
ATOM 797 C C . GLY A 1 102 ? -29.292 5.894 -23.693 1.00 40.31 102 GLY A C 1
ATOM 798 O O . GLY A 1 102 ? -28.957 4.970 -22.927 1.00 40.31 102 GLY A O 1
#